Protein AF-A0A936VTU8-F1 (afdb_monomer_lite)

Sequence (90 aa):
MEVVGSIPNAADPNAMIKALSVMMFNYSITTNQLNSSKVILIPGLPDFQWTVEYSEFLASPKNQALKISVENKLKKLFSVMVRMSEFQIM

Secondary structure (DSSP, 8-state):
-GGGGGSTTTTSHHHHHHHHHHHHHSSPPPHHHHHHHHHHHSTT--HHHHHHHHHHHHH-TT-HHHHHHHHHHHHHHHHHHHHHHHHHH-

Radius of gyration: 12.91 Å; chains: 1; bounding box: 29×22×40 Å

Structure (mmCIF, N/CA/C/O backbone):
data_AF-A0A936VTU8-F1
#
_entry.id   AF-A0A936VTU8-F1
#
loop_
_atom_site.group_PDB
_atom_site.id
_atom_site.type_symbol
_atom_site.label_atom_id
_atom_site.label_alt_id
_atom_site.label_comp_id
_atom_site.label_asym_id
_atom_site.label_entity_id
_atom_site.label_seq_id
_atom_site.pdbx_PDB_ins_code
_atom_site.Cartn_x
_atom_site.Cartn_y
_atom_site.Cartn_z
_atom_site.occupancy
_atom_site.B_iso_or_equiv
_atom_site.auth_seq_id
_atom_site.auth_comp_id
_atom_site.auth_asym_id
_atom_site.auth_atom_id
_atom_site.pdbx_PDB_model_num
ATOM 1 N N . MET A 1 1 ? -16.198 -1.616 -0.992 1.00 48.06 1 MET A N 1
ATOM 2 C CA . MET A 1 1 ? -15.688 -2.647 -1.926 1.00 48.06 1 MET A CA 1
ATOM 3 C C . MET A 1 1 ? -15.142 -3.806 -1.101 1.00 48.06 1 MET A C 1
ATOM 5 O O . MET A 1 1 ? -14.204 -3.579 -0.351 1.00 48.06 1 MET A O 1
ATOM 9 N N . GLU A 1 2 ? -15.727 -5.008 -1.177 1.00 55.16 2 GLU A N 1
ATOM 10 C CA . GLU A 1 2 ? -15.277 -6.182 -0.389 1.00 55.16 2 GLU A CA 1
ATOM 11 C C . GLU A 1 2 ? -13.828 -6.597 -0.691 1.00 55.16 2 GLU A C 1
ATOM 13 O O . GLU A 1 2 ? -13.135 -7.097 0.186 1.00 55.16 2 GLU A O 1
ATOM 18 N N . VAL A 1 3 ? -13.336 -6.269 -1.891 1.00 56.34 3 VAL A N 1
ATOM 19 C CA . VAL A 1 3 ? -11.983 -6.593 -2.377 1.00 56.34 3 VAL A CA 1
ATOM 20 C C . VAL A 1 3 ? -10.869 -6.054 -1.474 1.00 56.34 3 VAL A C 1
ATOM 22 O O . VAL A 1 3 ? -9.817 -6.675 -1.377 1.00 56.34 3 VAL A O 1
ATOM 25 N N . VAL A 1 4 ? -11.082 -4.926 -0.784 1.00 58.03 4 VAL A N 1
ATOM 26 C CA . VAL A 1 4 ? -10.025 -4.295 0.023 1.00 58.03 4 VAL A CA 1
ATOM 27 C C . VAL A 1 4 ? -9.609 -5.192 1.187 1.00 58.03 4 VAL A C 1
ATOM 29 O O . VAL A 1 4 ? -8.421 -5.392 1.386 1.00 58.03 4 VAL A O 1
ATOM 32 N N . GLY A 1 5 ? -10.561 -5.803 1.898 1.00 63.16 5 GLY A N 1
ATOM 33 C CA . GLY A 1 5 ? -10.260 -6.665 3.048 1.00 63.16 5 GLY A CA 1
ATOM 34 C C . GLY A 1 5 ? -9.678 -8.034 2.682 1.00 63.16 5 GLY A C 1
ATOM 35 O O . GLY A 1 5 ? -9.184 -8.733 3.560 1.00 63.16 5 GLY A O 1
ATOM 36 N N . SER A 1 6 ? -9.727 -8.425 1.406 1.00 68.56 6 SER A N 1
ATOM 37 C CA . SER A 1 6 ? -9.328 -9.760 0.941 1.00 68.56 6 SER A CA 1
ATOM 38 C C . SER A 1 6 ? -7.879 -9.842 0.455 1.00 68.56 6 SER A C 1
ATOM 40 O O . SER A 1 6 ? -7.429 -10.926 0.089 1.00 68.56 6 SER A O 1
ATOM 42 N N . ILE A 1 7 ? -7.140 -8.726 0.426 1.00 72.50 7 ILE A N 1
ATOM 43 C CA . ILE A 1 7 ? -5.763 -8.711 -0.078 1.00 72.50 7 ILE A CA 1
ATOM 44 C C . ILE A 1 7 ? -4.805 -9.177 1.032 1.00 72.50 7 ILE A C 1
ATOM 46 O O . ILE A 1 7 ? -4.715 -8.527 2.081 1.00 72.50 7 ILE A O 1
ATOM 50 N N . PRO A 1 8 ? -4.070 -10.287 0.831 1.00 66.44 8 PRO A N 1
ATOM 51 C CA . PRO A 1 8 ? -3.148 -10.799 1.835 1.00 66.44 8 PRO A CA 1
ATOM 52 C C . PRO A 1 8 ? -2.015 -9.798 2.087 1.00 66.44 8 PRO A C 1
ATOM 54 O O . PRO A 1 8 ? -1.458 -9.223 1.154 1.00 66.44 8 PRO A O 1
ATOM 57 N N . ASN A 1 9 ? -1.664 -9.604 3.361 1.00 76.50 9 ASN A N 1
ATOM 58 C CA . ASN A 1 9 ? -0.600 -8.695 3.810 1.00 76.50 9 ASN A CA 1
ATOM 59 C C . ASN A 1 9 ? -0.775 -7.226 3.385 1.00 76.50 9 ASN A C 1
ATOM 61 O O . ASN A 1 9 ? 0.195 -6.473 3.352 1.00 76.50 9 ASN A O 1
ATOM 65 N N . ALA A 1 10 ? -2.009 -6.786 3.128 1.00 83.00 10 ALA A N 1
ATOM 66 C CA . ALA A 1 10 ? -2.314 -5.412 2.725 1.00 83.00 10 ALA A CA 1
ATOM 67 C C . ALA A 1 10 ? -1.946 -4.331 3.761 1.00 83.00 10 ALA A C 1
ATOM 69 O O . ALA A 1 10 ? -1.949 -3.148 3.431 1.00 83.00 10 ALA A O 1
ATOM 70 N N . ALA A 1 11 ? -1.592 -4.719 4.991 1.00 86.69 11 ALA A N 1
ATOM 71 C CA . ALA A 1 11 ? -1.041 -3.814 5.995 1.00 86.69 11 ALA A CA 1
ATOM 72 C C . ALA A 1 11 ? 0.376 -3.316 5.637 1.00 86.69 11 ALA A C 1
ATOM 74 O O . ALA A 1 11 ? 0.769 -2.237 6.072 1.00 86.69 11 ALA A O 1
ATOM 75 N N . ASP A 1 12 ? 1.144 -4.048 4.825 1.00 90.31 12 ASP A N 1
ATOM 76 C CA . ASP A 1 12 ? 2.382 -3.524 4.237 1.00 90.31 12 ASP A CA 1
ATOM 77 C C . ASP A 1 12 ? 2.039 -2.796 2.925 1.00 90.31 12 ASP A C 1
ATOM 79 O O . ASP A 1 12 ? 1.528 -3.430 1.993 1.00 90.31 12 ASP A O 1
ATOM 83 N N . PRO A 1 13 ? 2.323 -1.481 2.803 1.00 91.50 13 PRO A N 1
ATOM 84 C CA . PRO A 1 13 ? 2.018 -0.742 1.580 1.00 91.50 13 PRO A CA 1
ATOM 85 C C . PRO A 1 13 ? 2.741 -1.319 0.355 1.00 91.50 13 PRO A C 1
ATOM 87 O O . PRO A 1 13 ? 2.202 -1.295 -0.751 1.00 91.50 13 PRO A O 1
ATOM 90 N N . ASN A 1 14 ? 3.939 -1.884 0.530 1.00 91.44 14 ASN A N 1
ATOM 91 C CA . ASN A 1 14 ? 4.703 -2.483 -0.560 1.00 91.44 14 ASN A CA 1
ATOM 92 C C . ASN A 1 14 ? 4.056 -3.787 -1.036 1.00 91.44 14 ASN A C 1
ATOM 94 O O . ASN A 1 14 ? 3.910 -3.999 -2.242 1.00 91.44 14 ASN A O 1
ATOM 98 N N . ALA A 1 15 ? 3.661 -4.652 -0.098 1.00 90.56 15 ALA A N 1
ATOM 99 C CA . ALA A 1 15 ? 2.959 -5.895 -0.405 1.00 90.56 15 ALA A CA 1
ATOM 100 C C . ALA A 1 15 ? 1.598 -5.617 -1.058 1.00 90.56 15 ALA A C 1
ATOM 102 O O . ALA A 1 15 ? 1.275 -6.239 -2.068 1.00 90.56 15 ALA A O 1
ATOM 103 N N . MET A 1 16 ? 0.859 -4.625 -0.552 1.00 89.06 16 MET A N 1
ATOM 104 C CA . MET A 1 16 ? -0.415 -4.178 -1.117 1.00 89.06 16 MET A CA 1
ATOM 105 C C . MET A 1 16 ? -0.269 -3.758 -2.583 1.00 89.06 16 MET A C 1
ATOM 107 O O . MET A 1 16 ? -0.954 -4.284 -3.458 1.00 89.06 16 MET A O 1
ATOM 111 N N . ILE A 1 17 ? 0.659 -2.842 -2.874 1.00 89.88 17 ILE A N 1
ATOM 112 C CA . ILE A 1 17 ? 0.883 -2.337 -4.235 1.00 89.88 17 ILE A CA 1
ATOM 113 C C . ILE A 1 17 ? 1.321 -3.469 -5.172 1.00 89.88 17 ILE A C 1
ATOM 115 O O . ILE A 1 17 ? 0.849 -3.540 -6.307 1.00 89.88 17 ILE A O 1
ATOM 119 N N . LYS A 1 18 ? 2.192 -4.377 -4.715 1.00 89.56 18 LYS A N 1
ATOM 120 C CA . LYS A 1 18 ? 2.618 -5.539 -5.509 1.00 89.56 18 LYS A CA 1
ATOM 121 C C . LYS A 1 18 ? 1.457 -6.486 -5.800 1.00 89.56 18 LYS A C 1
ATOM 123 O O . LYS A 1 18 ? 1.294 -6.882 -6.949 1.00 89.56 18 LYS A O 1
ATOM 128 N N . ALA A 1 19 ? 0.638 -6.809 -4.801 1.00 88.12 19 ALA A N 1
ATOM 129 C CA . ALA A 1 19 ? -0.526 -7.672 -4.974 1.00 88.12 19 ALA A CA 1
ATOM 130 C C . ALA A 1 19 ? -1.522 -7.068 -5.976 1.00 88.12 19 ALA A C 1
ATOM 132 O O . ALA A 1 19 ? -1.963 -7.757 -6.893 1.00 88.12 19 ALA A O 1
ATOM 133 N N . LEU A 1 20 ? -1.808 -5.767 -5.857 1.00 85.56 20 LEU A N 1
ATOM 134 C CA . LEU A 1 20 ? -2.632 -5.027 -6.818 1.00 85.56 20 LEU A CA 1
ATOM 135 C C . LEU A 1 20 ? -2.046 -5.056 -8.228 1.00 85.56 20 LEU A C 1
ATOM 137 O O . LEU A 1 20 ? -2.767 -5.313 -9.185 1.00 85.56 20 LEU A O 1
ATOM 141 N N . SER A 1 21 ? -0.737 -4.858 -8.352 1.00 86.69 21 SER A N 1
ATOM 142 C CA . SER A 1 21 ? -0.057 -4.881 -9.648 1.00 86.69 21 SER A CA 1
ATOM 143 C C . SER A 1 21 ? -0.139 -6.248 -10.321 1.00 86.69 21 SER A C 1
ATOM 145 O O . SER A 1 21 ? -0.423 -6.323 -11.510 1.00 86.69 21 SER A O 1
ATOM 147 N N . VAL A 1 22 ? 0.047 -7.333 -9.564 1.00 86.00 22 VAL A N 1
ATOM 148 C CA . VAL A 1 22 ? -0.101 -8.698 -10.087 1.00 86.00 22 VAL A CA 1
ATOM 149 C C . VAL A 1 22 ? -1.549 -8.963 -10.498 1.00 86.00 22 VAL A C 1
ATOM 151 O O . VAL A 1 22 ? -1.772 -9.513 -11.568 1.00 86.00 22 VAL A O 1
ATOM 154 N N . MET A 1 23 ? -2.532 -8.527 -9.704 1.00 83.75 23 MET A N 1
ATOM 155 C CA . MET A 1 23 ? -3.952 -8.678 -10.050 1.00 83.75 23 MET A CA 1
ATOM 156 C C . MET A 1 23 ? -4.363 -7.873 -11.291 1.00 83.75 23 MET A C 1
ATOM 158 O O . MET A 1 23 ? -5.234 -8.314 -12.034 1.00 83.75 23 MET A O 1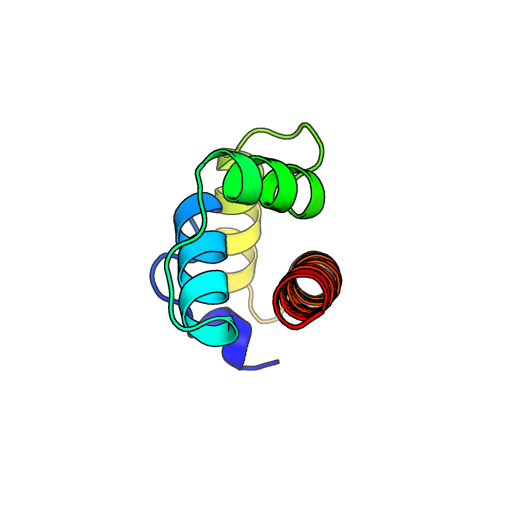
ATOM 162 N N . MET A 1 24 ? -3.776 -6.693 -11.510 1.00 82.81 24 MET A N 1
ATOM 163 C CA . MET A 1 24 ? -4.141 -5.811 -12.624 1.00 82.81 24 MET A CA 1
ATOM 164 C C . MET A 1 24 ? -3.364 -6.100 -13.906 1.00 82.81 24 MET A C 1
ATOM 166 O O . MET A 1 24 ? -3.930 -6.010 -14.992 1.00 82.81 24 MET A O 1
ATOM 170 N N . PHE A 1 25 ? -2.074 -6.407 -13.789 1.00 82.56 25 PHE A N 1
ATOM 171 C CA . PHE A 1 25 ? -1.170 -6.497 -14.932 1.00 82.56 25 PHE A CA 1
ATOM 172 C C . PHE A 1 25 ? -0.673 -7.921 -15.206 1.00 82.56 25 PHE A C 1
ATOM 174 O O . PHE A 1 25 ? -0.045 -8.156 -16.232 1.00 82.56 25 PHE A O 1
ATOM 181 N N . ASN A 1 26 ? -0.936 -8.883 -14.312 1.00 82.75 26 ASN A N 1
ATOM 182 C CA . ASN A 1 26 ? -0.384 -10.245 -14.350 1.00 82.75 26 ASN A CA 1
ATOM 183 C C . ASN A 1 26 ? 1.157 -10.319 -14.295 1.00 82.75 26 ASN A C 1
ATOM 185 O O . ASN A 1 26 ? 1.739 -11.354 -14.615 1.00 82.75 26 ASN A O 1
ATOM 189 N N . TYR A 1 27 ? 1.839 -9.256 -13.858 1.00 82.31 27 TYR A N 1
ATOM 190 C CA . TYR A 1 27 ? 3.286 -9.254 -13.633 1.00 82.31 27 TYR A CA 1
ATOM 191 C C . TYR A 1 27 ? 3.682 -8.368 -12.446 1.00 82.31 27 TYR A C 1
ATOM 193 O O . TYR A 1 27 ? 2.915 -7.539 -11.953 1.00 82.31 27 TYR A O 1
ATOM 201 N N . SER A 1 28 ? 4.919 -8.546 -11.983 1.00 80.88 28 SER A N 1
ATOM 202 C CA . SER A 1 28 ? 5.508 -7.735 -10.916 1.00 80.88 28 SER A CA 1
ATOM 203 C C . SER A 1 28 ? 6.017 -6.400 -11.451 1.00 80.88 28 SER A C 1
ATOM 205 O O . SER A 1 28 ? 6.788 -6.359 -12.406 1.00 80.88 28 SER A O 1
ATOM 207 N N . ILE A 1 29 ? 5.646 -5.303 -10.797 1.00 85.50 29 ILE A N 1
ATOM 208 C CA . ILE A 1 29 ? 6.166 -3.968 -11.115 1.00 85.50 29 ILE A CA 1
ATOM 209 C C . ILE A 1 29 ? 7.620 -3.787 -10.658 1.00 85.50 29 ILE A C 1
ATOM 211 O O . ILE A 1 29 ? 8.085 -4.413 -9.703 1.00 85.50 29 ILE A O 1
ATOM 215 N N . THR A 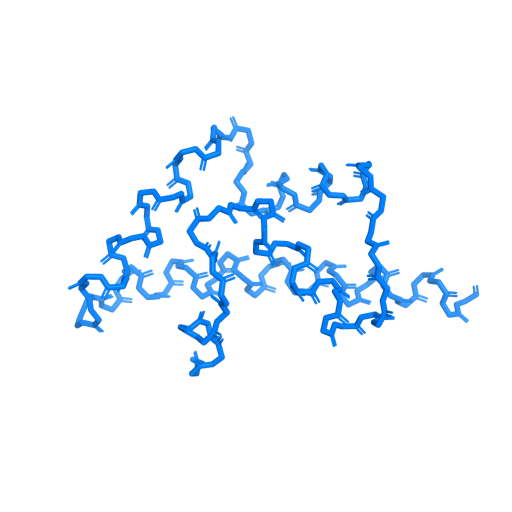1 30 ? 8.330 -2.876 -11.319 1.00 89.56 30 THR A N 1
ATOM 216 C CA . THR A 1 30 ? 9.693 -2.470 -10.944 1.00 89.56 30 THR A CA 1
ATOM 217 C C . THR A 1 30 ? 9.714 -1.659 -9.643 1.00 89.56 30 THR A C 1
ATOM 219 O O . THR A 1 30 ? 8.712 -1.061 -9.245 1.00 89.56 30 THR A O 1
ATOM 222 N N . THR A 1 31 ? 10.881 -1.550 -9.001 1.00 88.38 31 THR A N 1
ATOM 223 C CA . THR A 1 31 ? 11.067 -0.717 -7.797 1.00 88.38 31 THR A CA 1
ATOM 224 C C . THR A 1 31 ? 10.692 0.750 -8.031 1.00 88.38 31 THR A C 1
ATOM 226 O O . THR A 1 31 ? 10.094 1.378 -7.162 1.00 88.38 31 THR A O 1
ATOM 229 N N . ASN A 1 32 ? 10.973 1.296 -9.217 1.00 88.31 32 ASN A N 1
ATOM 230 C CA . ASN A 1 32 ? 10.606 2.675 -9.550 1.00 88.31 32 ASN A CA 1
ATOM 231 C C . ASN A 1 32 ? 9.085 2.848 -9.627 1.00 88.31 32 ASN A C 1
ATOM 233 O O . ASN A 1 32 ? 8.545 3.769 -9.023 1.00 88.31 32 ASN A O 1
ATOM 237 N N . GLN A 1 33 ? 8.385 1.927 -10.294 1.00 88.56 33 GLN A N 1
ATOM 238 C CA . GLN A 1 33 ? 6.919 1.926 -10.362 1.00 88.56 33 GLN A CA 1
ATOM 239 C C . GLN A 1 33 ? 6.278 1.737 -8.980 1.00 88.56 33 GLN A C 1
ATOM 241 O O . GLN A 1 33 ? 5.266 2.374 -8.677 1.00 88.56 33 GLN A O 1
ATOM 246 N N . LEU A 1 34 ? 6.885 0.906 -8.125 1.00 90.50 34 LEU A N 1
ATOM 247 C CA . LEU A 1 34 ? 6.474 0.725 -6.733 1.00 90.50 34 LEU A CA 1
ATOM 248 C C . LEU A 1 34 ? 6.602 2.039 -5.959 1.00 90.50 34 LEU A C 1
ATOM 250 O O . LEU A 1 34 ? 5.644 2.468 -5.324 1.00 90.50 34 LEU A O 1
ATOM 254 N N . ASN A 1 35 ? 7.747 2.713 -6.061 1.00 89.12 35 ASN A N 1
ATOM 255 C CA . ASN A 1 35 ? 7.980 3.993 -5.397 1.00 89.12 35 ASN A CA 1
ATOM 256 C C . ASN A 1 35 ? 7.012 5.078 -5.887 1.00 89.12 35 ASN A C 1
ATOM 258 O O . ASN A 1 35 ? 6.423 5.780 -5.068 1.00 89.12 35 ASN A O 1
ATOM 262 N N . SER A 1 36 ? 6.770 5.179 -7.197 1.00 89.06 36 SER A N 1
ATOM 263 C CA . SER A 1 36 ? 5.774 6.108 -7.749 1.00 89.06 36 SER A CA 1
ATOM 264 C C . SER A 1 36 ? 4.368 5.814 -7.222 1.00 89.06 36 SER A C 1
ATOM 266 O O . SER A 1 36 ? 3.658 6.729 -6.817 1.00 89.06 36 SER A O 1
ATOM 268 N N . SER A 1 37 ? 3.986 4.537 -7.154 1.00 89.44 37 SER A N 1
ATOM 269 C CA . SER A 1 37 ? 2.697 4.100 -6.604 1.00 89.44 37 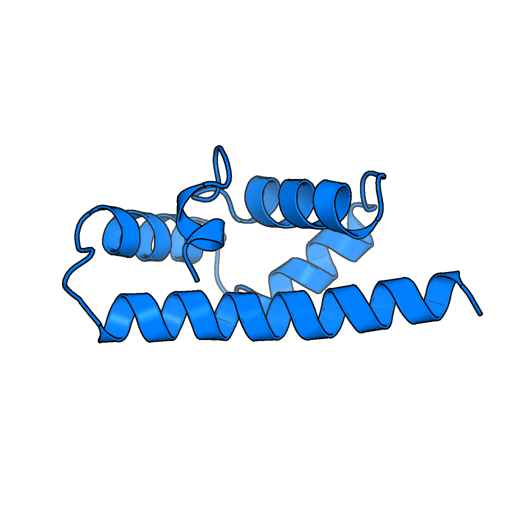SER A CA 1
ATOM 270 C C . SER A 1 37 ? 2.568 4.414 -5.110 1.00 89.44 37 SER A C 1
ATOM 272 O O . SER A 1 37 ? 1.507 4.837 -4.650 1.00 89.44 37 SER A O 1
ATOM 274 N N . LYS A 1 38 ? 3.658 4.277 -4.345 1.00 90.94 38 LYS A N 1
ATOM 275 C CA . LYS A 1 38 ? 3.696 4.635 -2.921 1.00 90.94 38 LYS A CA 1
ATOM 276 C C . LYS A 1 38 ? 3.450 6.115 -2.688 1.00 90.94 38 LYS A C 1
ATOM 278 O O . LYS A 1 38 ? 2.713 6.442 -1.769 1.00 90.94 38 LYS A O 1
ATOM 283 N N . VAL A 1 39 ? 3.989 7.000 -3.527 1.00 90.62 39 VAL A N 1
ATOM 284 C CA . VAL A 1 39 ? 3.735 8.449 -3.410 1.00 90.62 39 VAL A CA 1
ATOM 285 C C . VAL A 1 39 ? 2.242 8.770 -3.549 1.00 90.62 39 VAL A C 1
ATOM 287 O O . VAL A 1 39 ? 1.758 9.711 -2.929 1.00 90.62 39 VAL A O 1
ATOM 290 N N . ILE A 1 40 ? 1.483 7.974 -4.308 1.00 90.31 40 ILE A N 1
ATOM 291 C CA . ILE A 1 40 ? 0.025 8.133 -4.423 1.00 90.31 40 ILE A CA 1
ATOM 292 C C . ILE A 1 40 ? -0.699 7.629 -3.169 1.00 90.31 40 ILE A C 1
ATOM 294 O O . ILE A 1 40 ? -1.656 8.258 -2.713 1.00 90.31 40 ILE A O 1
ATOM 298 N N . LEU A 1 41 ? -0.255 6.496 -2.618 1.00 89.50 41 LEU A N 1
ATOM 299 C CA . LEU A 1 41 ? -0.878 5.857 -1.457 1.00 89.50 41 LEU A CA 1
ATOM 300 C C . LEU A 1 41 ? -0.597 6.621 -0.149 1.00 89.50 41 LEU A C 1
ATOM 302 O O . LEU A 1 41 ? -1.502 6.835 0.659 1.00 89.50 41 LEU A O 1
ATOM 306 N N . ILE A 1 42 ? 0.654 7.041 0.037 1.00 91.25 42 ILE A N 1
ATOM 307 C CA . ILE A 1 42 ? 1.208 7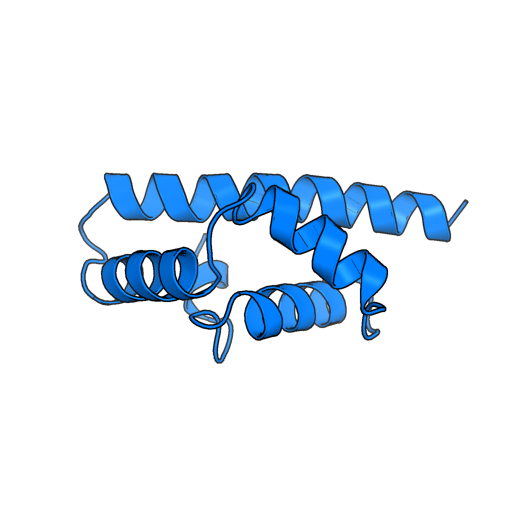.689 1.231 1.00 91.25 42 ILE A CA 1
ATOM 308 C C . ILE A 1 42 ? 2.160 8.829 0.814 1.00 91.25 42 ILE A C 1
ATOM 310 O O . ILE A 1 42 ? 3.380 8.666 0.823 1.00 91.25 42 ILE A O 1
ATOM 314 N N . PRO A 1 43 ? 1.633 10.004 0.422 1.00 88.31 43 PRO A N 1
ATOM 315 C CA . PRO A 1 43 ? 2.432 11.089 -0.153 1.00 88.31 43 PRO A CA 1
ATOM 316 C C . PRO A 1 43 ? 3.423 11.672 0.861 1.00 88.31 43 PRO A C 1
ATOM 318 O O . PRO A 1 43 ? 3.054 12.472 1.717 1.00 88.31 43 PRO A O 1
ATOM 321 N N . GLY A 1 44 ? 4.689 11.258 0.759 1.00 85.06 44 GLY A N 1
ATOM 322 C CA . GLY A 1 44 ? 5.773 11.700 1.646 1.00 85.06 44 GLY A CA 1
ATOM 323 C C . GLY A 1 44 ? 5.685 11.158 3.076 1.00 85.06 44 GLY A C 1
ATOM 324 O O . GLY A 1 44 ? 6.471 11.568 3.926 1.00 85.06 44 GLY A O 1
ATOM 325 N N . LEU A 1 45 ? 4.744 10.249 3.346 1.00 90.69 45 LEU A N 1
ATOM 326 C CA . LEU A 1 45 ? 4.564 9.655 4.666 1.00 90.69 45 LEU A CA 1
ATOM 327 C C . LEU A 1 45 ? 5.351 8.342 4.781 1.00 90.69 45 LEU A C 1
ATOM 329 O O . LEU A 1 45 ? 5.501 7.629 3.787 1.00 90.69 45 LEU A O 1
ATOM 333 N N . PRO A 1 46 ? 5.828 7.990 5.985 1.00 92.75 46 PRO A N 1
ATOM 334 C CA . PRO A 1 46 ? 6.467 6.701 6.222 1.00 92.75 46 PRO A CA 1
ATOM 335 C C . PRO A 1 46 ? 5.516 5.515 6.010 1.00 92.75 46 PRO A C 1
ATOM 337 O O . PRO A 1 46 ? 4.320 5.607 6.288 1.00 92.75 46 PRO A O 1
ATOM 340 N N . ASP A 1 47 ? 6.068 4.362 5.625 1.00 90.00 47 ASP A N 1
ATOM 341 C CA . ASP A 1 47 ? 5.302 3.134 5.353 1.00 90.00 47 ASP A CA 1
ATOM 342 C C . ASP A 1 47 ? 4.433 2.684 6.538 1.00 90.00 47 ASP A C 1
ATOM 344 O O . ASP A 1 47 ? 3.299 2.246 6.337 1.00 90.00 47 ASP A O 1
ATOM 348 N N . PHE A 1 48 ? 4.917 2.860 7.775 1.00 91.69 48 PHE A N 1
ATOM 349 C CA . PHE A 1 48 ? 4.167 2.477 8.975 1.00 91.69 48 PHE A CA 1
ATOM 350 C C . PHE A 1 48 ? 2.830 3.220 9.096 1.00 91.69 48 PHE A C 1
ATOM 352 O O . PHE A 1 48 ? 1.904 2.703 9.716 1.00 91.69 48 PHE A O 1
ATOM 359 N N . GLN A 1 49 ? 2.706 4.415 8.508 1.00 91.50 49 GLN A N 1
ATOM 360 C CA . GLN A 1 49 ? 1.480 5.202 8.584 1.00 91.50 49 GLN A CA 1
ATOM 361 C C . GLN A 1 49 ? 0.325 4.491 7.874 1.00 91.50 49 GLN A C 1
ATOM 363 O O . GLN A 1 49 ? -0.796 4.486 8.380 1.00 91.50 49 GLN A O 1
ATOM 368 N N . TRP A 1 50 ? 0.614 3.851 6.735 1.00 92.69 50 TRP A N 1
ATOM 369 C CA . TRP A 1 50 ? -0.344 2.982 6.056 1.00 92.69 50 TRP A CA 1
ATOM 370 C C . TRP A 1 50 ? -0.653 1.747 6.897 1.00 92.69 50 TRP A C 1
ATOM 372 O O . TRP A 1 50 ? -1.818 1.403 7.068 1.00 92.69 50 TRP A O 1
ATOM 382 N N . THR A 1 51 ? 0.375 1.105 7.458 1.00 91.56 51 THR A N 1
ATOM 383 C CA . THR A 1 51 ? 0.208 -0.099 8.283 1.00 91.56 51 THR A CA 1
ATOM 384 C C . THR A 1 51 ? -0.726 0.134 9.462 1.00 91.56 51 THR A C 1
ATOM 386 O O . THR A 1 51 ? -1.614 -0.684 9.701 1.00 91.56 51 THR A O 1
ATOM 389 N N . VAL A 1 52 ? -0.566 1.254 10.167 1.00 91.56 52 VAL A N 1
ATOM 390 C CA . VAL A 1 52 ? -1.426 1.627 11.295 1.00 91.56 52 VAL A CA 1
ATOM 391 C C . VAL A 1 52 ? -2.856 1.882 10.824 1.00 91.56 52 VAL A C 1
ATOM 393 O O . VAL A 1 52 ? -3.768 1.209 11.292 1.00 91.56 52 VAL A O 1
ATOM 396 N N . GLU A 1 53 ? -3.061 2.776 9.854 1.00 89.69 53 GLU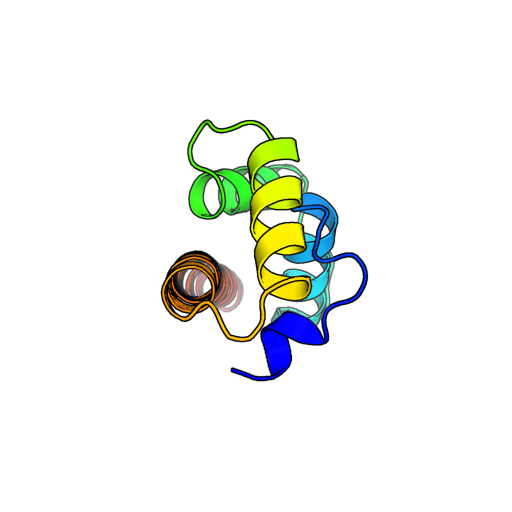 A N 1
ATOM 397 C CA . GLU A 1 53 ? -4.405 3.137 9.372 1.00 89.69 53 GLU A CA 1
ATOM 398 C C . GLU A 1 53 ? -5.162 1.929 8.801 1.00 89.69 53 GLU A C 1
ATOM 400 O O . GLU A 1 53 ? -6.355 1.750 9.049 1.00 89.69 53 GLU A O 1
ATOM 405 N N . TYR A 1 54 ? -4.466 1.067 8.059 1.00 88.94 54 TYR A N 1
ATOM 406 C CA . TYR A 1 54 ? -5.053 -0.142 7.499 1.00 88.94 54 TYR A CA 1
ATOM 407 C C . TYR A 1 54 ? -5.414 -1.158 8.592 1.00 88.94 54 TYR A C 1
ATOM 409 O O . TYR A 1 54 ? -6.478 -1.774 8.540 1.00 88.94 54 TYR A O 1
ATOM 417 N N . SER A 1 55 ? -4.568 -1.300 9.616 1.00 88.75 55 SER A N 1
ATOM 418 C CA . SER A 1 55 ? -4.859 -2.161 10.770 1.00 88.75 55 SER A CA 1
ATOM 419 C C . SER A 1 55 ? -6.051 -1.643 11.576 1.00 88.75 55 SER A C 1
ATOM 421 O O . SER A 1 55 ? -6.907 -2.428 11.978 1.00 88.75 55 SER A O 1
ATOM 423 N N . GLU A 1 56 ? -6.162 -0.325 11.760 1.00 88.94 56 GLU A N 1
ATOM 424 C CA . GLU A 1 56 ? -7.318 0.311 12.401 1.00 88.94 56 GLU A CA 1
ATOM 425 C C . GLU A 1 56 ? -8.603 0.109 11.594 1.00 88.94 56 GLU A C 1
ATOM 427 O O . GLU A 1 56 ? -9.655 -0.177 12.168 1.00 88.94 56 GLU A O 1
ATOM 432 N N . PHE A 1 57 ? -8.522 0.200 10.264 1.00 87.31 57 PHE A N 1
ATOM 433 C CA . PHE A 1 57 ? -9.634 -0.115 9.370 1.00 87.31 57 PHE A CA 1
ATOM 434 C C . PHE A 1 57 ? -10.105 -1.570 9.529 1.00 87.31 57 PHE A C 1
ATOM 436 O O . PHE A 1 57 ? -11.309 -1.804 9.656 1.00 87.31 57 PHE A O 1
ATOM 443 N N . LEU A 1 58 ? -9.178 -2.536 9.579 1.00 84.50 58 LEU A N 1
ATOM 444 C CA . LEU A 1 58 ? -9.507 -3.949 9.802 1.00 84.50 58 LEU A CA 1
ATOM 445 C C . LEU A 1 58 ? -10.102 -4.199 11.195 1.00 84.50 58 LEU A C 1
ATOM 447 O O . LEU A 1 58 ? -11.044 -4.979 11.332 1.00 84.50 58 LEU A O 1
ATOM 451 N N . ALA A 1 59 ? -9.574 -3.530 12.222 1.00 86.44 59 ALA A N 1
ATOM 452 C CA . ALA A 1 59 ? -10.043 -3.663 13.599 1.00 86.44 59 ALA A CA 1
ATOM 453 C C . ALA A 1 59 ? -11.397 -2.972 13.842 1.00 86.44 59 ALA A C 1
ATOM 455 O O . ALA A 1 59 ? -12.155 -3.386 14.718 1.00 86.44 59 ALA A O 1
ATOM 456 N N . SER A 1 60 ? -11.720 -1.930 13.068 1.00 85.50 60 SER A N 1
ATOM 457 C CA . SER A 1 60 ? -12.926 -1.110 13.236 1.00 85.50 60 SER A CA 1
ATOM 458 C C . SER A 1 60 ? -13.783 -1.044 11.963 1.00 85.50 60 SER A C 1
ATOM 460 O O . SER A 1 60 ? -14.004 0.044 11.424 1.00 85.50 60 SER A O 1
ATOM 462 N N . PRO A 1 61 ? -14.386 -2.161 11.508 1.00 71.19 61 PRO A N 1
ATOM 463 C CA . PRO A 1 61 ? -15.191 -2.198 10.280 1.00 71.19 61 PRO A CA 1
ATOM 464 C C . PRO A 1 61 ? -16.458 -1.322 10.336 1.00 71.19 61 PRO A C 1
ATOM 466 O O . PRO A 1 61 ? -17.051 -1.016 9.301 1.00 71.19 61 PRO A O 1
ATOM 469 N N . LYS A 1 62 ? -16.878 -0.893 11.536 1.00 81.12 62 LYS A N 1
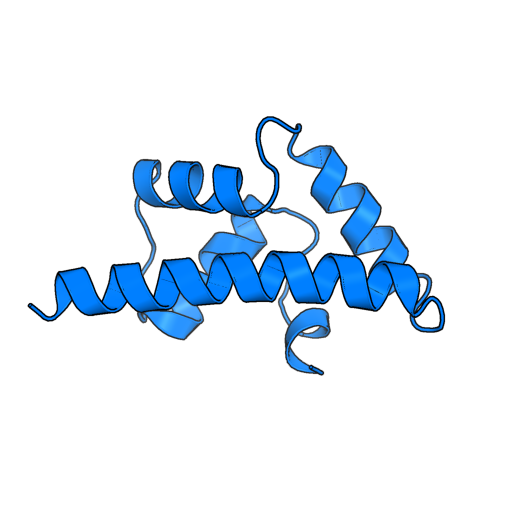ATOM 470 C CA . LYS A 1 62 ? -17.989 0.052 11.747 1.00 81.12 62 LYS A CA 1
ATOM 471 C C . LYS A 1 62 ? -17.573 1.521 11.607 1.00 81.12 62 LYS A C 1
ATOM 473 O O . LYS A 1 62 ? -18.441 2.386 11.523 1.00 81.12 62 LYS A O 1
ATOM 478 N N . ASN A 1 63 ? -16.273 1.823 11.579 1.00 85.12 63 ASN A N 1
ATOM 479 C CA . ASN A 1 63 ? -15.785 3.184 11.410 1.00 85.12 63 ASN A CA 1
ATOM 480 C C . ASN A 1 63 ? -15.831 3.572 9.926 1.00 85.12 63 ASN A C 1
ATOM 482 O O . ASN A 1 63 ? -14.909 3.324 9.145 1.00 85.12 63 ASN A O 1
ATOM 486 N N . GLN A 1 64 ? -16.943 4.194 9.539 1.00 85.75 64 GLN A N 1
ATOM 487 C CA . GLN A 1 64 ? -17.187 4.603 8.161 1.00 85.75 64 GLN A CA 1
ATOM 488 C C . GLN A 1 64 ? -16.169 5.640 7.663 1.00 85.75 64 GLN A C 1
ATOM 490 O O . GLN A 1 64 ? -15.834 5.626 6.481 1.00 85.75 64 GLN A O 1
ATOM 495 N N . ALA A 1 65 ? -15.627 6.491 8.541 1.00 88.19 65 ALA A N 1
ATOM 496 C CA . ALA A 1 65 ? -14.615 7.476 8.166 1.00 88.19 65 ALA A CA 1
ATOM 497 C C . ALA A 1 65 ? -13.290 6.808 7.761 1.00 88.19 65 ALA A C 1
ATOM 499 O O . ALA A 1 65 ? -12.755 7.122 6.698 1.00 88.19 65 ALA A O 1
ATOM 500 N N . LEU A 1 66 ? -12.809 5.833 8.546 1.00 86.31 66 LEU A N 1
ATOM 501 C CA . LEU A 1 66 ? -11.614 5.046 8.203 1.00 86.31 66 LEU A CA 1
ATOM 502 C C . LEU A 1 66 ? -11.813 4.269 6.902 1.00 86.31 66 LEU A C 1
ATOM 504 O O . LEU A 1 66 ? -10.961 4.313 6.016 1.00 86.31 66 LEU A O 1
ATOM 508 N N . LYS A 1 67 ? -12.976 3.628 6.743 1.00 86.38 67 LYS A N 1
ATOM 509 C CA . LYS A 1 67 ? -13.328 2.931 5.502 1.00 86.38 67 LYS A CA 1
ATOM 510 C C . LYS A 1 67 ? -13.278 3.865 4.293 1.00 86.38 67 LYS A C 1
ATOM 512 O O . LYS A 1 67 ? -12.660 3.521 3.292 1.00 86.38 67 LYS A O 1
ATOM 517 N N . ILE A 1 68 ? -13.892 5.046 4.386 1.00 87.62 68 ILE A N 1
ATOM 518 C CA . ILE A 1 68 ? -13.883 6.038 3.303 1.00 87.62 68 ILE A CA 1
ATOM 519 C C . ILE A 1 68 ? -12.453 6.523 3.022 1.00 87.62 68 ILE A C 1
ATOM 521 O O . ILE A 1 68 ? -12.087 6.650 1.855 1.00 87.62 68 ILE A O 1
ATOM 525 N N . SER A 1 69 ? -11.633 6.761 4.054 1.00 89.06 69 SER A N 1
ATOM 526 C CA . SER A 1 69 ? -10.227 7.165 3.892 1.00 89.06 69 SER A CA 1
ATOM 527 C C . SER A 1 69 ? -9.435 6.124 3.099 1.00 89.06 69 SER A C 1
ATOM 529 O O . SER A 1 69 ? -8.890 6.435 2.034 1.00 89.06 69 SER A O 1
ATOM 531 N N . VAL A 1 70 ? -9.442 4.872 3.568 1.00 88.81 70 VAL A N 1
ATOM 532 C CA . VAL A 1 70 ? -8.726 3.755 2.938 1.00 88.81 70 VAL A CA 1
ATOM 533 C C . VAL A 1 70 ? -9.238 3.519 1.516 1.00 88.81 70 VAL A C 1
ATOM 535 O O . VAL A 1 70 ? -8.444 3.470 0.578 1.00 88.81 70 VAL A O 1
ATOM 538 N N . GLU A 1 71 ? -10.558 3.461 1.309 1.00 87.62 71 GLU A N 1
ATOM 539 C CA . GLU A 1 71 ? -11.140 3.279 -0.026 1.00 87.62 71 GLU A CA 1
ATOM 540 C C . GLU A 1 71 ? -10.762 4.418 -0.984 1.00 87.62 71 GLU A C 1
ATOM 542 O O . GLU A 1 71 ? -10.476 4.159 -2.152 1.00 87.62 71 GLU A O 1
ATOM 547 N N . ASN A 1 72 ? -10.721 5.671 -0.526 1.00 89.94 72 ASN A N 1
ATOM 548 C CA . ASN A 1 72 ? -10.334 6.803 -1.369 1.00 89.94 72 ASN A CA 1
ATOM 549 C C . ASN A 1 72 ? -8.857 6.748 -1.774 1.00 89.94 72 ASN A C 1
ATOM 551 O O . ASN A 1 72 ? -8.532 7.041 -2.927 1.00 89.94 72 ASN A O 1
ATOM 555 N N . LYS A 1 73 ? -7.964 6.358 -0.859 1.00 90.81 73 LYS A N 1
ATOM 556 C CA . LYS A 1 73 ? -6.537 6.168 -1.166 1.00 90.81 73 LYS A CA 1
ATOM 557 C C . LYS A 1 73 ? -6.340 5.059 -2.192 1.00 90.81 73 LYS A C 1
ATOM 559 O O . LYS A 1 73 ? -5.640 5.255 -3.184 1.00 90.81 73 LYS A O 1
ATOM 564 N N . LEU A 1 74 ? -7.039 3.940 -2.014 1.00 88.50 74 LEU A N 1
ATOM 565 C CA . LEU A 1 74 ? -6.986 2.833 -2.961 1.00 88.50 74 LEU A CA 1
ATOM 566 C C . LEU A 1 74 ? -7.579 3.209 -4.313 1.00 88.50 74 LEU A C 1
ATOM 568 O O . LEU A 1 74 ? -6.949 2.943 -5.325 1.00 88.50 74 LEU A O 1
ATOM 572 N N . LYS A 1 75 ? -8.720 3.902 -4.368 1.00 88.75 75 LYS A N 1
ATOM 573 C CA . LYS A 1 75 ? -9.287 4.397 -5.636 1.00 88.75 75 LYS A CA 1
ATOM 574 C C . LYS A 1 75 ? -8.312 5.294 -6.398 1.00 88.75 75 LYS A C 1
ATOM 576 O O . LYS A 1 75 ? -8.195 5.157 -7.614 1.00 88.75 75 LYS A O 1
ATOM 581 N N . LYS A 1 76 ? -7.592 6.184 -5.704 1.00 89.69 76 LYS A N 1
ATOM 582 C CA . LYS A 1 76 ? -6.542 7.014 -6.321 1.00 89.69 76 LYS A CA 1
ATOM 583 C C . LYS A 1 76 ? -5.416 6.152 -6.886 1.00 89.69 76 LYS A C 1
ATOM 585 O O . LYS A 1 76 ? -5.042 6.340 -8.039 1.00 89.69 76 LYS A O 1
ATOM 590 N N . LEU A 1 77 ? -4.926 5.190 -6.104 1.00 89.06 77 LEU A N 1
ATOM 591 C CA . LEU A 1 77 ? -3.900 4.246 -6.543 1.00 89.06 77 LEU A CA 1
ATOM 592 C C . LEU A 1 77 ? -4.357 3.445 -7.774 1.00 89.06 77 LEU A C 1
ATOM 594 O O . LEU A 1 77 ? -3.659 3.437 -8.783 1.00 89.06 77 LEU A O 1
ATOM 598 N N . PHE A 1 78 ? -5.554 2.857 -7.728 1.00 86.81 78 PHE A N 1
ATOM 599 C CA . PHE A 1 78 ? -6.160 2.129 -8.843 1.00 86.81 78 PHE A CA 1
ATOM 600 C C . PHE A 1 78 ? -6.270 2.997 -10.097 1.00 86.81 78 PHE A C 1
ATOM 602 O O . PHE A 1 78 ? -5.887 2.558 -11.175 1.00 86.81 78 PHE A O 1
ATOM 609 N N . SER A 1 79 ? -6.741 4.242 -9.973 1.00 86.69 79 SER A N 1
ATOM 610 C CA . SER A 1 79 ? -6.857 5.143 -11.123 1.00 86.69 79 SER A CA 1
ATOM 611 C C . SER A 1 79 ? -5.507 5.432 -11.781 1.00 86.69 79 SER A C 1
ATOM 613 O O . SER A 1 79 ? -5.460 5.599 -12.998 1.00 86.69 79 SER A O 1
ATOM 615 N N . VAL A 1 80 ? -4.426 5.514 -11.003 1.00 86.56 80 VAL A N 1
ATOM 616 C CA . VAL A 1 80 ? -3.071 5.693 -11.540 1.00 86.56 80 VAL A CA 1
ATOM 617 C C . VAL A 1 80 ? -2.570 4.397 -12.173 1.00 86.56 80 VAL A C 1
ATOM 619 O O . VAL A 1 80 ? -2.064 4.431 -13.289 1.00 86.56 80 VAL A O 1
ATOM 622 N N . MET A 1 81 ? -2.771 3.255 -11.514 1.00 84.88 81 MET A N 1
ATOM 623 C CA . MET A 1 81 ? -2.381 1.941 -12.031 1.00 84.88 81 MET A CA 1
ATOM 624 C C . MET A 1 81 ? -3.065 1.602 -13.362 1.00 84.88 81 MET A C 1
ATOM 626 O O . MET A 1 81 ? -2.399 1.121 -14.273 1.00 84.88 81 MET A O 1
ATOM 630 N N . VAL A 1 82 ? -4.358 1.908 -13.523 1.00 83.62 82 VAL A N 1
ATOM 631 C CA . VAL A 1 82 ? -5.062 1.727 -14.807 1.00 83.62 82 VAL A CA 1
ATOM 632 C C . VAL A 1 82 ? -4.380 2.537 -15.912 1.00 83.62 82 VAL A C 1
ATOM 634 O O . VAL A 1 82 ? -4.037 1.978 -16.948 1.00 83.62 82 VAL A O 1
ATOM 637 N N . ARG A 1 83 ? -4.084 3.820 -15.662 1.00 80.00 83 ARG A N 1
ATOM 638 C CA . ARG A 1 83 ? -3.395 4.687 -16.635 1.00 80.00 83 ARG A CA 1
ATOM 639 C C . ARG A 1 83 ? -1.971 4.216 -16.945 1.00 80.00 83 ARG A C 1
ATOM 641 O O . ARG A 1 83 ? -1.510 4.367 -18.070 1.00 80.00 83 ARG A O 1
ATOM 648 N N . MET A 1 84 ? -1.271 3.640 -15.963 1.00 75.19 84 MET A N 1
ATOM 649 C CA . MET A 1 84 ? 0.039 3.015 -16.182 1.00 75.19 84 MET A CA 1
ATOM 650 C C . MET A 1 84 ? -0.061 1.798 -17.110 1.00 75.19 84 MET A C 1
ATOM 652 O O . MET A 1 84 ? 0.813 1.633 -17.954 1.00 75.19 84 MET A O 1
ATOM 656 N N . SER A 1 85 ? -1.116 0.983 -16.977 1.00 63.44 85 SER A N 1
ATOM 657 C CA . SER A 1 85 ? -1.408 -0.140 -17.884 1.00 63.44 85 SER A CA 1
ATOM 658 C C . SER A 1 85 ? -1.646 0.339 -19.312 1.00 63.44 85 SER A C 1
ATOM 660 O O . SER A 1 85 ? -1.088 -0.207 -20.257 1.00 63.44 85 SER A O 1
ATOM 662 N N . GLU A 1 86 ? -2.449 1.397 -19.471 1.00 58.16 86 GLU A N 1
ATOM 663 C CA . GLU A 1 86 ? -2.778 1.960 -20.785 1.00 58.16 86 GLU A CA 1
ATOM 664 C C . GLU A 1 86 ? -1.532 2.464 -21.524 1.00 58.16 86 GLU A C 1
ATOM 666 O O . GLU A 1 86 ? -1.440 2.311 -22.737 1.00 58.16 86 GLU A O 1
ATOM 671 N N . PHE A 1 87 ? -0.534 2.984 -20.801 1.00 55.75 87 PHE A N 1
ATOM 672 C CA . PHE A 1 87 ? 0.746 3.411 -21.377 1.00 55.75 87 PHE A CA 1
ATOM 673 C C . PHE A 1 87 ? 1.631 2.258 -21.871 1.00 55.75 87 PHE A C 1
ATOM 675 O O . PHE A 1 87 ? 2.575 2.512 -22.610 1.00 55.75 87 PHE A O 1
ATOM 682 N N . GLN A 1 88 ? 1.376 1.018 -21.440 1.00 50.34 88 GLN A N 1
ATOM 683 C CA . GLN A 1 88 ? 2.131 -0.157 -21.889 1.00 50.34 88 GLN A CA 1
ATOM 684 C C . GLN A 1 88 ? 1.482 -0.886 -23.068 1.00 50.34 88 GLN A C 1
ATOM 686 O O . GLN A 1 88 ? 2.158 -1.662 -23.737 1.00 50.34 88 GLN A O 1
ATOM 691 N N . ILE A 1 89 ? 0.181 -0.675 -23.295 1.00 55.00 89 ILE A N 1
ATOM 692 C CA . ILE A 1 89 ? -0.551 -1.242 -24.440 1.00 55.00 89 ILE A CA 1
ATOM 693 C C . ILE A 1 89 ? -0.428 -0.336 -25.682 1.00 55.00 89 ILE A C 1
ATOM 695 O O . ILE A 1 89 ? -0.680 -0.799 -26.794 1.00 55.00 89 ILE A O 1
ATOM 699 N N . MET A 1 90 ? -0.044 0.935 -25.501 1.00 47.00 90 MET A N 1
ATOM 700 C CA . MET A 1 90 ? 0.241 1.883 -26.589 1.00 47.00 90 MET A CA 1
ATOM 701 C C . MET A 1 90 ? 1.604 1.663 -27.246 1.00 47.00 90 MET A C 1
ATOM 703 O O . MET A 1 90 ? 2.580 1.375 -26.520 1.00 47.00 90 MET A O 1
#

pLDDT: mean 82.81, std 11.45, range [47.0, 92.75]

Foldseek 3Di:
DVVQVPQPPVLQLLSVLQSVLCVPPVDGDDPVVSVVLCCLLAVVHDRNVSNVLSVVCVVCVVPVVSVCSNVVSVVSSVVVSVVVNVVVVD